Protein AF-A0A1I8CSJ5-F1 (afdb_monomer)

Mean predicted aligned error: 14.28 Å

Foldseek 3Di:
DDDDPPPPPPDPDDPDPDPDDDPDPVVVVVVVVVVVVVVVVVVVVVVVVVVVVLVVLVVPFLDDPPDDDDDSVRSVLRSVLVVVLVVVQVVDPDDSVVVVVVVLVCVVVVNPVPPSPSNDPVNSVSVVPPPCVVVVNDPDD

Sequence (141 aa):
MARNTYSDLSNTFIIKKNEHSSDDPESAIFFDSEDREAANVRERKRMCSINVAFLELKSYIPTFPFEKRLSKIDTLNLAIAYINMLEDVLERDIDPFVYLKSTVNLARQGQFNNGVMWSTSDLVARFKWIDWKRLGIEPIE

Solvent-accessible surface area (backbone atoms only — not comparable to full-atom values): 8988 Å² total; per-residue (Å²): 134,88,77,82,84,82,77,83,81,83,80,85,76,80,81,76,87,71,96,66,81,93,81,52,75,67,58,56,54,52,50,54,49,52,54,52,49,54,50,52,52,52,50,51,52,54,50,48,55,52,53,51,53,52,52,55,55,52,71,76,43,91,72,60,100,83,53,77,84,73,50,76,66,56,47,51,55,48,46,53,25,49,50,53,45,52,52,56,42,72,76,41,100,52,61,54,67,62,51,51,53,53,51,55,53,41,49,73,72,69,52,64,84,79,73,60,81,40,72,39,74,67,59,52,52,47,62,72,66,57,58,47,74,82,70,75,51,75,80,85,130

Structure (mmCIF, N/CA/C/O backbone):
data_AF-A0A1I8CSJ5-F1
#
_entry.id   AF-A0A1I8CSJ5-F1
#
loop_
_atom_site.group_PDB
_atom_site.id
_atom_site.type_symbol
_atom_site.label_atom_id
_atom_site.label_alt_id
_atom_site.label_comp_id
_atom_site.label_asym_id
_atom_site.label_entity_id
_atom_site.label_seq_id
_atom_site.pdbx_PDB_ins_code
_atom_site.Cartn_x
_atom_site.Cartn_y
_atom_site.Cartn_z
_atom_site.occupancy
_atom_site.B_iso_or_equiv
_atom_site.auth_seq_id
_atom_site.auth_comp_id
_atom_site.auth_asym_id
_atom_site.auth_atom_id
_atom_site.pdbx_PDB_model_num
ATOM 1 N N . MET A 1 1 ? -7.108 15.168 -24.194 1.00 33.47 1 MET A N 1
ATOM 2 C CA . MET A 1 1 ? -6.962 13.765 -24.644 1.00 33.47 1 MET A CA 1
ATOM 3 C C . MET A 1 1 ? -5.482 13.478 -24.835 1.00 33.47 1 MET A C 1
ATOM 5 O O . MET A 1 1 ? -4.897 13.946 -25.804 1.00 33.47 1 MET A O 1
ATOM 9 N N . ALA A 1 2 ? -4.863 12.823 -23.851 1.00 34.47 2 ALA A N 1
ATOM 10 C CA . ALA A 1 2 ? -3.447 12.471 -23.878 1.00 34.47 2 ALA A CA 1
ATOM 11 C C . ALA A 1 2 ? -3.227 11.355 -24.909 1.00 34.47 2 ALA A C 1
ATOM 13 O O . ALA A 1 2 ? -3.840 10.293 -24.808 1.00 34.47 2 ALA A O 1
ATOM 14 N N . ARG A 1 3 ? -2.412 11.620 -25.934 1.00 39.66 3 ARG A N 1
ATOM 15 C CA . ARG A 1 3 ? -2.055 10.618 -26.942 1.00 39.66 3 ARG A CA 1
ATOM 16 C C . ARG A 1 3 ? -1.028 9.660 -26.349 1.00 39.66 3 ARG A C 1
ATOM 18 O O . ARG A 1 3 ? -0.035 10.079 -25.767 1.00 39.66 3 ARG A O 1
ATOM 25 N N . ASN A 1 4 ? -1.333 8.382 -26.500 1.00 35.06 4 ASN A N 1
ATOM 26 C CA . ASN A 1 4 ? -0.570 7.228 -26.059 1.00 35.06 4 ASN A CA 1
ATOM 27 C C . ASN A 1 4 ? 0.784 7.195 -26.798 1.00 35.06 4 ASN A C 1
ATOM 29 O O . ASN A 1 4 ? 0.804 7.040 -28.015 1.00 35.06 4 ASN A O 1
ATOM 33 N N . THR A 1 5 ? 1.906 7.376 -26.097 1.00 43.72 5 THR A N 1
ATOM 34 C CA . THR A 1 5 ? 3.261 7.458 -26.690 1.00 43.72 5 THR A CA 1
ATOM 35 C C . THR A 1 5 ? 4.006 6.117 -26.727 1.00 43.72 5 THR A C 1
ATOM 37 O O . THR A 1 5 ? 5.225 6.090 -26.861 1.00 43.72 5 THR A O 1
ATOM 40 N N . TYR A 1 6 ? 3.305 4.985 -26.623 1.00 36.72 6 TYR A N 1
ATOM 41 C CA . TYR A 1 6 ? 3.948 3.670 -26.474 1.00 36.72 6 TYR A CA 1
ATOM 42 C C . TYR A 1 6 ? 4.122 2.854 -27.763 1.00 36.72 6 TYR A C 1
ATOM 44 O O . TYR A 1 6 ? 4.717 1.781 -27.707 1.00 36.72 6 TYR A O 1
ATOM 52 N N . SER A 1 7 ? 3.661 3.324 -28.925 1.00 43.69 7 SER A N 1
ATOM 53 C CA . SER A 1 7 ? 3.669 2.503 -30.147 1.00 43.69 7 SER A CA 1
ATOM 54 C C . SER A 1 7 ? 4.834 2.742 -31.115 1.00 43.69 7 SER A C 1
ATOM 56 O O . SER A 1 7 ? 5.010 1.927 -32.013 1.00 43.69 7 SER A O 1
ATOM 58 N N . ASP A 1 8 ? 5.646 3.794 -30.956 1.00 41.94 8 ASP A N 1
ATOM 59 C CA . ASP A 1 8 ? 6.457 4.306 -32.082 1.00 41.94 8 ASP A CA 1
ATOM 60 C C . ASP A 1 8 ? 7.977 4.072 -32.005 1.00 41.94 8 ASP A C 1
ATOM 62 O O . ASP A 1 8 ? 8.742 4.652 -32.765 1.00 41.94 8 ASP A O 1
ATOM 66 N N . LEU A 1 9 ? 8.453 3.203 -31.108 1.00 47.41 9 LEU A N 1
ATOM 67 C CA . LEU A 1 9 ? 9.891 2.880 -31.009 1.00 47.41 9 LEU A CA 1
ATOM 68 C C . LEU A 1 9 ? 10.237 1.440 -31.403 1.00 47.41 9 LEU A C 1
ATOM 70 O O . LEU A 1 9 ? 11.348 0.980 -31.153 1.00 47.41 9 LEU A O 1
ATOM 74 N N . SER A 1 10 ? 9.305 0.716 -32.023 1.00 43.34 10 SER A N 1
ATOM 75 C CA . SER A 1 10 ? 9.510 -0.704 -32.337 1.00 43.34 10 SER A CA 1
ATOM 76 C C . SER A 1 10 ? 10.065 -0.982 -33.740 1.00 43.34 10 SER A C 1
ATOM 78 O O . SER A 1 10 ? 10.314 -2.144 -34.028 1.00 43.34 10 SER A O 1
ATOM 80 N N . ASN A 1 11 ? 10.297 0.022 -34.603 1.00 40.75 11 ASN A N 1
ATOM 81 C CA . ASN A 1 11 ? 10.511 -0.239 -36.040 1.00 40.75 11 ASN A CA 1
ATOM 82 C C . ASN A 1 11 ? 11.728 0.402 -36.733 1.00 40.75 11 ASN A C 1
ATOM 84 O O . ASN A 1 11 ? 11.821 0.325 -37.955 1.00 40.75 11 ASN A O 1
ATOM 88 N N . THR A 1 12 ? 12.711 0.963 -36.029 1.00 42.59 12 THR A N 1
ATOM 89 C CA . THR A 1 12 ? 13.902 1.524 -36.700 1.00 42.59 12 THR A CA 1
ATOM 90 C C . THR A 1 12 ? 15.196 0.967 -36.130 1.00 42.59 12 THR A C 1
ATOM 92 O O . THR A 1 12 ? 15.878 1.651 -35.382 1.00 42.59 12 THR A O 1
ATOM 95 N N . PHE A 1 13 ? 15.521 -0.279 -36.464 1.00 42.12 13 PHE A N 1
ATOM 96 C CA . PHE A 1 13 ? 16.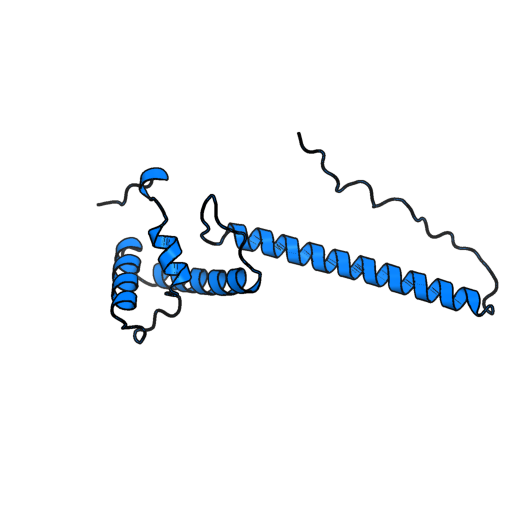866 -0.667 -36.906 1.00 42.12 13 PHE A CA 1
ATOM 97 C C . PHE A 1 13 ? 16.795 -2.128 -37.350 1.00 42.12 13 PHE A C 1
ATOM 99 O O . PHE A 1 13 ? 17.024 -3.072 -36.598 1.00 42.12 13 PHE A O 1
ATOM 106 N N . ILE A 1 14 ? 16.374 -2.306 -38.600 1.00 42.12 14 ILE A N 1
ATOM 107 C CA . ILE A 1 14 ? 16.606 -3.546 -39.326 1.00 42.12 14 ILE A CA 1
ATOM 108 C C . ILE A 1 14 ? 18.119 -3.746 -39.345 1.00 42.12 14 ILE A C 1
ATOM 110 O O . ILE A 1 14 ? 18.843 -2.934 -39.919 1.00 42.12 14 ILE A O 1
ATOM 114 N N . ILE A 1 15 ? 18.569 -4.812 -38.689 1.00 48.06 15 ILE A N 1
ATOM 115 C CA . ILE A 1 15 ? 19.932 -5.328 -38.757 1.00 48.06 15 ILE A CA 1
ATOM 116 C C . ILE A 1 15 ? 20.271 -5.511 -40.241 1.00 48.06 15 ILE A C 1
ATOM 118 O O . ILE A 1 15 ? 19.843 -6.477 -40.876 1.00 48.06 15 ILE A O 1
ATOM 122 N N . LYS A 1 16 ? 21.012 -4.563 -40.823 1.00 42.78 16 LYS A N 1
ATOM 123 C CA . LYS A 1 16 ? 21.699 -4.793 -42.092 1.00 42.78 16 LYS A CA 1
ATOM 124 C C . LYS A 1 16 ? 22.827 -5.769 -41.785 1.00 42.78 16 LYS A C 1
ATOM 126 O O . LYS A 1 16 ? 23.847 -5.374 -41.235 1.00 42.78 16 LYS A O 1
ATOM 131 N N . LYS A 1 17 ? 22.648 -7.042 -42.148 1.00 45.09 17 LYS A N 1
ATOM 132 C CA . LYS A 1 17 ? 23.779 -7.959 -42.310 1.00 45.09 17 LYS A CA 1
ATOM 133 C C . LYS A 1 17 ? 24.671 -7.388 -43.412 1.00 45.09 17 LYS A C 1
ATOM 135 O O . LYS A 1 17 ? 24.319 -7.479 -44.584 1.00 45.09 17 LYS A O 1
ATOM 140 N N . ASN A 1 18 ? 25.766 -6.743 -43.025 1.00 41.75 18 ASN A N 1
ATOM 141 C CA . ASN A 1 18 ? 26.821 -6.342 -43.941 1.00 41.75 18 ASN A CA 1
ATOM 142 C C . ASN A 1 18 ? 27.924 -7.399 -43.844 1.00 41.75 18 ASN A C 1
ATOM 144 O O . ASN A 1 18 ? 28.561 -7.540 -42.804 1.00 41.75 18 ASN A O 1
ATOM 148 N N . GLU A 1 19 ? 28.093 -8.180 -44.906 1.00 50.12 19 GLU A N 1
ATOM 149 C CA . GLU A 1 19 ? 29.224 -9.089 -45.077 1.00 50.12 19 GLU A CA 1
ATOM 150 C C . GLU A 1 19 ? 30.475 -8.235 -45.324 1.00 50.12 19 GLU A C 1
ATOM 152 O O . GLU A 1 19 ? 30.775 -7.864 -46.458 1.00 50.12 19 GLU A O 1
ATOM 157 N N . HIS A 1 20 ? 31.182 -7.857 -44.258 1.00 49.31 20 HIS A N 1
ATOM 158 C CA . HIS A 1 20 ? 32.511 -7.264 -44.365 1.00 49.31 20 HIS A CA 1
ATOM 159 C C . HIS A 1 20 ? 33.505 -8.062 -43.522 1.00 49.31 20 HIS A C 1
ATOM 161 O O . HIS A 1 20 ? 33.213 -8.458 -42.398 1.00 49.31 20 HIS A O 1
ATOM 167 N N . SER A 1 21 ? 34.642 -8.338 -44.151 1.00 52.75 21 SER A N 1
ATOM 168 C CA . SER A 1 21 ? 35.792 -9.133 -43.722 1.00 52.75 21 SER A CA 1
ATOM 169 C C . SER A 1 21 ? 36.180 -8.960 -42.248 1.00 52.75 21 SER A C 1
ATOM 171 O O . SER A 1 21 ? 36.318 -7.849 -41.751 1.00 52.75 21 SER A O 1
ATOM 173 N N . SER A 1 22 ? 36.388 -10.098 -41.587 1.00 55.19 22 SER A N 1
ATOM 174 C CA . SER A 1 22 ? 36.347 -10.311 -40.135 1.00 55.19 22 SER A CA 1
ATOM 175 C C . SER A 1 22 ? 37.550 -9.837 -39.301 1.00 55.19 22 SER A C 1
ATOM 177 O O . SER A 1 22 ? 37.577 -10.142 -38.112 1.00 55.19 22 SER A O 1
ATOM 179 N N . ASP A 1 23 ? 38.527 -9.119 -39.862 1.00 59.41 23 ASP A N 1
ATOM 180 C CA . ASP A 1 23 ? 39.826 -8.898 -39.191 1.00 59.41 23 ASP A CA 1
A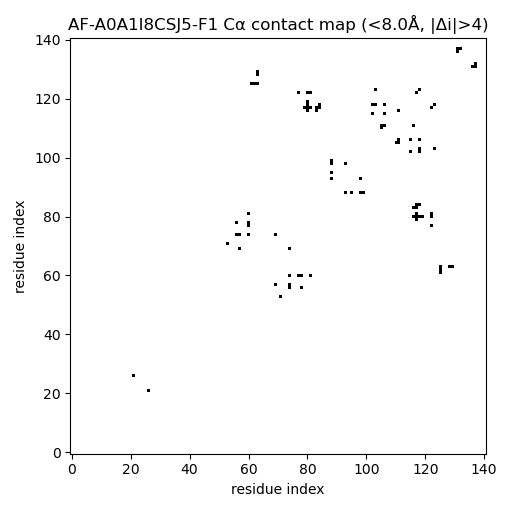TOM 181 C C . ASP A 1 23 ? 40.166 -7.422 -38.880 1.00 59.41 23 ASP A C 1
ATOM 183 O O . ASP A 1 23 ? 41.286 -7.131 -38.457 1.00 59.41 23 ASP A O 1
ATOM 187 N N . ASP A 1 24 ? 39.225 -6.478 -39.031 1.00 63.72 24 ASP A N 1
ATOM 188 C CA . ASP A 1 24 ? 39.468 -5.067 -38.687 1.00 63.72 24 ASP A CA 1
ATOM 189 C C . ASP A 1 24 ? 39.168 -4.770 -37.202 1.00 63.72 24 ASP A C 1
ATOM 191 O O . ASP A 1 24 ? 38.028 -4.953 -36.758 1.00 63.72 24 ASP A O 1
ATOM 195 N N . PRO A 1 25 ? 40.128 -4.231 -36.420 1.00 63.03 25 PRO A N 1
ATOM 196 C CA . PRO A 1 25 ? 39.947 -3.955 -34.989 1.00 63.03 25 PRO A CA 1
ATOM 197 C C . PRO A 1 25 ? 38.862 -2.905 -34.696 1.00 63.03 25 PRO A C 1
ATOM 199 O O . PRO A 1 25 ? 38.302 -2.883 -33.602 1.00 63.03 25 PRO A O 1
ATOM 202 N N . GLU A 1 26 ? 38.522 -2.059 -35.669 1.00 61.00 26 GLU A N 1
ATOM 203 C CA . GLU A 1 26 ? 37.459 -1.053 -35.561 1.00 61.00 26 GLU A CA 1
ATOM 204 C C . GLU A 1 26 ? 36.053 -1.685 -35.621 1.00 61.00 26 GLU A C 1
ATOM 206 O O . GLU A 1 26 ? 35.128 -1.221 -34.951 1.00 61.00 26 GLU A O 1
ATOM 211 N N . SER A 1 27 ? 35.905 -2.810 -36.333 1.00 60.81 27 SER A N 1
ATOM 212 C CA . SER A 1 27 ? 34.647 -3.568 -36.412 1.00 60.81 27 SER A CA 1
ATOM 213 C C . SER A 1 27 ? 34.295 -4.249 -35.084 1.00 60.81 27 SER A C 1
ATOM 215 O O . SER A 1 27 ? 33.136 -4.244 -34.671 1.00 60.81 27 SER A O 1
ATOM 217 N N . ALA A 1 28 ? 35.303 -4.746 -34.361 1.00 61.78 28 ALA A N 1
ATOM 218 C CA . ALA A 1 28 ? 35.140 -5.337 -33.035 1.00 61.78 28 ALA A CA 1
ATOM 219 C C . ALA A 1 28 ? 34.689 -4.302 -31.986 1.00 61.78 28 ALA A C 1
ATOM 221 O O . ALA A 1 28 ? 33.852 -4.608 -31.139 1.00 61.78 28 ALA A O 1
ATOM 222 N N . ILE A 1 29 ? 35.193 -3.063 -32.071 1.00 65.38 29 ILE A N 1
ATOM 223 C CA . ILE A 1 29 ? 34.775 -1.947 -31.202 1.00 65.38 29 ILE A CA 1
ATOM 224 C C . ILE A 1 29 ? 33.319 -1.551 -31.487 1.00 65.38 29 ILE A C 1
ATOM 226 O O . ILE A 1 29 ? 32.553 -1.275 -30.561 1.00 65.38 29 ILE A O 1
ATOM 230 N N . PHE A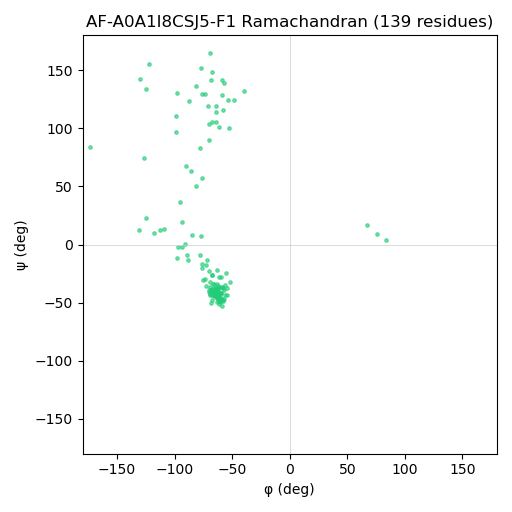 1 30 ? 32.924 -1.533 -32.762 1.00 64.88 30 PHE A N 1
ATOM 231 C CA . PHE A 1 30 ? 31.548 -1.236 -33.155 1.00 64.88 30 PHE A CA 1
ATOM 232 C C . PHE A 1 30 ? 30.571 -2.320 -32.672 1.00 64.88 30 PHE A C 1
ATOM 234 O O . PHE A 1 30 ? 29.538 -1.996 -32.089 1.00 64.88 30 PHE A O 1
ATOM 241 N N . PHE A 1 31 ? 30.937 -3.597 -32.817 1.00 61.75 31 PHE A N 1
ATOM 242 C CA . PHE A 1 31 ? 30.128 -4.728 -32.358 1.00 61.75 31 PHE A CA 1
ATOM 243 C C . PHE A 1 31 ? 29.957 -4.757 -30.826 1.00 61.75 31 PHE A C 1
ATOM 245 O O . PHE A 1 31 ? 28.841 -4.921 -30.335 1.00 61.75 31 PHE A O 1
ATOM 252 N N . ASP A 1 32 ? 31.021 -4.500 -30.054 1.00 70.19 32 ASP A N 1
ATOM 253 C CA . ASP A 1 32 ? 30.932 -4.380 -28.585 1.00 70.19 32 ASP A CA 1
ATOM 254 C C . ASP A 1 32 ? 30.034 -3.200 -28.160 1.00 70.19 32 ASP A C 1
ATOM 256 O O . ASP A 1 32 ? 29.262 -3.284 -27.198 1.00 70.19 32 ASP A O 1
ATOM 260 N N . SER A 1 33 ? 30.059 -2.100 -28.921 1.00 78.88 33 SER A N 1
ATOM 261 C CA . SER A 1 33 ? 29.154 -0.971 -28.698 1.00 78.88 33 SER A CA 1
ATOM 262 C C . SER A 1 33 ? 27.686 -1.352 -28.925 1.00 78.88 33 SER A C 1
ATOM 264 O O . SER A 1 33 ? 26.843 -0.975 -28.106 1.00 78.88 33 SER A O 1
ATOM 266 N N . GLU A 1 34 ? 27.375 -2.114 -29.978 1.00 78.69 34 GLU A N 1
ATOM 267 C CA . GLU A 1 34 ? 26.015 -2.597 -30.270 1.00 78.69 34 GLU A CA 1
ATOM 268 C C . GLU A 1 34 ? 25.508 -3.584 -29.207 1.00 78.69 34 GLU A C 1
ATOM 270 O O . GLU A 1 34 ? 24.377 -3.449 -28.726 1.00 78.69 34 GLU A O 1
ATOM 275 N N . ASP A 1 35 ? 26.345 -4.524 -28.762 1.00 83.69 35 ASP A N 1
ATOM 276 C CA . ASP A 1 35 ? 25.997 -5.478 -27.701 1.00 83.69 35 ASP A CA 1
ATOM 277 C C . ASP A 1 35 ? 25.734 -4.776 -26.364 1.00 83.69 35 ASP A C 1
ATOM 279 O O . ASP A 1 35 ? 24.766 -5.090 -25.649 1.00 83.69 35 ASP A O 1
ATOM 283 N N . ARG A 1 36 ? 26.551 -3.767 -26.043 1.00 89.00 36 ARG A N 1
ATOM 284 C CA . ARG A 1 36 ? 26.369 -2.926 -24.858 1.00 89.00 36 ARG A CA 1
ATOM 285 C C . ARG A 1 36 ? 25.094 -2.093 -24.952 1.00 89.00 36 ARG A C 1
ATOM 287 O O . ARG A 1 36 ? 24.373 -1.944 -23.961 1.00 89.00 36 ARG A O 1
ATOM 294 N N . GLU A 1 37 ? 24.775 -1.567 -26.129 1.00 90.81 37 GLU A N 1
ATOM 295 C CA . GLU A 1 37 ? 23.548 -0.803 -26.346 1.00 90.81 37 GLU A CA 1
ATOM 296 C C . GLU A 1 37 ? 22.305 -1.697 -26.236 1.00 90.81 37 GLU A C 1
ATOM 298 O O . GLU A 1 37 ? 21.351 -1.359 -25.522 1.00 90.81 37 GLU A O 1
ATOM 303 N N . ALA A 1 38 ? 22.357 -2.893 -26.825 1.00 90.62 38 ALA A N 1
ATOM 304 C CA . ALA A 1 38 ? 21.326 -3.912 -26.693 1.00 90.62 38 ALA A CA 1
ATOM 305 C C . ALA A 1 38 ? 21.135 -4.336 -25.224 1.00 90.62 38 ALA A C 1
ATOM 307 O O . ALA A 1 38 ? 19.995 -4.460 -24.759 1.00 90.62 38 ALA A O 1
ATOM 308 N N . ALA A 1 39 ? 22.219 -4.500 -24.458 1.00 91.75 39 ALA A N 1
ATOM 309 C CA . ALA A 1 39 ? 22.160 -4.770 -23.020 1.00 91.75 39 ALA A CA 1
ATOM 310 C C . ALA A 1 39 ? 21.492 -3.627 -22.237 1.00 91.75 39 ALA A C 1
ATOM 312 O O . ALA A 1 39 ? 20.587 -3.876 -21.435 1.00 91.75 39 ALA A O 1
ATOM 313 N N . ASN A 1 40 ? 21.851 -2.375 -22.528 1.00 95.44 40 ASN A N 1
ATOM 314 C CA . ASN A 1 40 ? 21.249 -1.197 -21.898 1.00 95.44 40 ASN A CA 1
ATOM 315 C C . ASN A 1 40 ? 19.747 -1.076 -22.198 1.00 95.44 40 ASN A C 1
ATOM 317 O O . ASN A 1 40 ? 18.965 -0.656 -21.339 1.00 95.44 40 ASN A O 1
ATOM 321 N N . VAL A 1 41 ? 19.316 -1.426 -23.413 1.00 94.38 41 VAL A N 1
ATOM 322 C CA . VAL A 1 41 ? 17.890 -1.460 -23.776 1.00 94.38 41 VAL A CA 1
ATOM 323 C C . VAL A 1 41 ? 17.153 -2.539 -22.983 1.00 94.38 41 VAL A C 1
ATOM 325 O O . VAL A 1 41 ? 16.073 -2.269 -22.449 1.00 94.38 41 VAL A O 1
ATOM 328 N N . ARG A 1 42 ? 17.729 -3.741 -22.860 1.00 96.12 42 ARG A N 1
ATOM 329 C CA . ARG A 1 42 ? 17.138 -4.825 -22.059 1.00 96.12 42 ARG A CA 1
ATOM 330 C C . ARG A 1 42 ? 16.979 -4.420 -20.596 1.00 96.12 42 ARG A C 1
ATOM 332 O O . ARG A 1 42 ? 15.890 -4.587 -20.045 1.00 96.12 42 ARG A O 1
ATOM 339 N N . GLU A 1 43 ? 18.004 -3.821 -19.992 1.00 96.31 43 GLU A N 1
ATOM 340 C CA . GLU A 1 43 ? 17.924 -3.411 -18.586 1.00 96.31 43 GLU A CA 1
ATOM 341 C C . GLU A 1 43 ? 16.923 -2.272 -18.371 1.00 96.31 43 GLU A C 1
ATOM 343 O O . GLU A 1 43 ?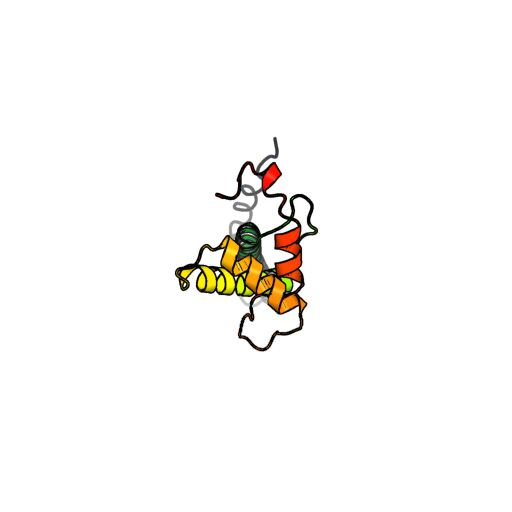 16.145 -2.304 -17.416 1.00 96.31 43 GLU A O 1
ATOM 348 N N . ARG A 1 44 ? 16.839 -1.309 -19.300 1.00 97.31 44 ARG A N 1
ATOM 349 C CA . ARG A 1 44 ? 15.792 -0.273 -19.259 1.0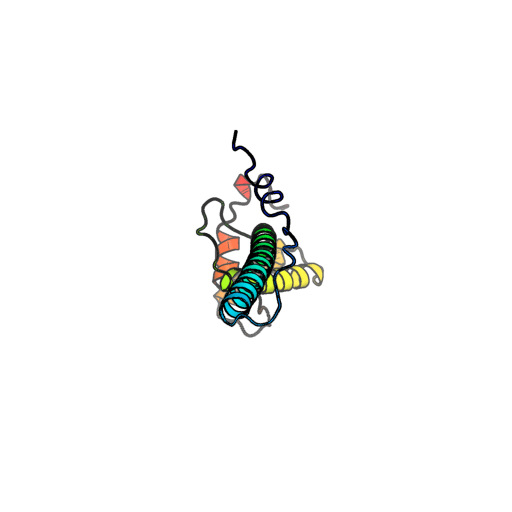0 97.31 44 ARG A CA 1
ATOM 350 C C . ARG A 1 44 ? 14.388 -0.874 -19.314 1.00 97.31 44 ARG A C 1
ATOM 352 O O . ARG A 1 44 ? 13.524 -0.445 -18.549 1.00 97.31 44 ARG A O 1
ATOM 359 N N . LYS A 1 45 ? 14.155 -1.884 -20.160 1.00 96.31 45 LYS A N 1
ATOM 360 C CA . LYS A 1 45 ? 12.871 -2.608 -20.209 1.00 96.31 45 LYS A CA 1
ATOM 361 C C . LYS A 1 45 ? 12.584 -3.342 -18.896 1.00 96.31 45 LYS A C 1
ATOM 363 O O . LYS A 1 45 ? 11.478 -3.213 -18.372 1.00 96.31 45 LYS A O 1
ATOM 368 N N . ARG A 1 46 ? 13.577 -4.033 -18.323 1.00 97.44 46 ARG A N 1
ATOM 369 C CA . ARG A 1 46 ? 13.452 -4.708 -17.019 1.00 97.44 46 ARG A CA 1
ATOM 370 C C . ARG A 1 46 ? 13.078 -3.721 -15.910 1.00 97.44 46 ARG A C 1
ATOM 372 O O . ARG A 1 46 ? 12.122 -3.949 -15.172 1.00 97.44 46 ARG A O 1
ATOM 379 N N . MET A 1 47 ? 13.780 -2.590 -15.840 1.00 97.62 47 MET A N 1
ATOM 380 C CA . MET A 1 47 ? 13.502 -1.529 -14.869 1.00 97.62 47 MET A CA 1
ATOM 381 C C . MET A 1 47 ? 12.134 -0.875 -15.076 1.00 97.62 47 MET A C 1
ATOM 383 O O . MET A 1 47 ? 11.449 -0.582 -14.097 1.00 97.62 47 MET A O 1
ATOM 387 N N . CYS A 1 48 ? 11.707 -0.674 -16.326 1.00 96.06 48 CYS A N 1
ATOM 388 C CA . CYS A 1 48 ? 10.366 -0.178 -16.637 1.00 96.06 48 CYS A CA 1
ATOM 389 C C . CYS A 1 48 ? 9.290 -1.127 -16.090 1.00 96.06 48 CYS A C 1
ATOM 391 O O . CYS A 1 48 ? 8.413 -0.682 -15.353 1.00 96.06 48 CYS A O 1
ATOM 393 N N . SER A 1 49 ? 9.419 -2.433 -16.352 1.00 97.50 49 SER A N 1
ATOM 394 C CA . SER A 1 49 ? 8.499 -3.457 -15.836 1.00 97.50 49 SER A CA 1
ATOM 395 C C . SER A 1 49 ? 8.402 -3.435 -14.307 1.00 97.50 49 SER A C 1
ATOM 397 O O . SER A 1 49 ? 7.304 -3.479 -13.759 1.00 97.50 49 SER A O 1
ATOM 399 N N . ILE A 1 50 ? 9.536 -3.307 -13.610 1.00 96.56 50 ILE A N 1
ATOM 400 C CA . ILE A 1 50 ? 9.564 -3.209 -12.141 1.00 96.56 50 ILE A CA 1
ATOM 401 C C . ILE A 1 50 ? 8.864 -1.934 -11.662 1.00 96.56 50 ILE A C 1
ATOM 403 O O . ILE A 1 50 ? 8.106 -1.966 -10.696 1.00 96.56 50 ILE A O 1
ATOM 407 N N . ASN A 1 51 ? 9.099 -0.799 -12.321 1.00 95.56 51 ASN A N 1
ATOM 408 C CA . ASN A 1 51 ? 8.466 0.459 -11.934 1.00 95.56 51 ASN A CA 1
ATOM 409 C C . ASN A 1 51 ? 6.945 0.433 -12.159 1.00 95.56 51 ASN A C 1
ATOM 411 O O . ASN A 1 51 ? 6.224 1.012 -11.350 1.00 95.56 51 ASN A O 1
ATOM 415 N N . VAL A 1 52 ? 6.458 -0.252 -13.201 1.00 95.38 52 VAL A N 1
ATOM 416 C CA . VAL A 1 52 ? 5.019 -0.478 -13.419 1.00 95.38 52 VAL A CA 1
ATOM 417 C C . VAL A 1 52 ? 4.426 -1.305 -12.278 1.00 95.38 52 VAL A C 1
ATOM 419 O O . VAL A 1 52 ? 3.467 -0.854 -11.658 1.00 95.38 52 VAL A O 1
ATOM 422 N N . ALA A 1 53 ? 5.049 -2.429 -11.911 1.00 96.25 53 ALA A N 1
ATOM 423 C CA . ALA A 1 53 ? 4.605 -3.239 -10.772 1.00 96.25 53 ALA A CA 1
ATOM 424 C C . ALA A 1 53 ? 4.618 -2.452 -9.444 1.00 96.25 53 ALA A C 1
ATOM 426 O O . ALA A 1 53 ? 3.716 -2.581 -8.624 1.00 96.25 53 ALA A O 1
ATOM 427 N N . PHE A 1 54 ? 5.600 -1.566 -9.236 1.00 94.62 54 PHE A N 1
ATOM 428 C CA . PHE A 1 54 ? 5.623 -0.674 -8.069 1.00 94.62 54 PHE A CA 1
ATOM 429 C C . PHE A 1 54 ? 4.477 0.346 -8.065 1.00 94.62 54 PHE A C 1
ATOM 431 O O . PHE A 1 54 ? 4.024 0.743 -6.993 1.00 94.62 54 PHE A O 1
ATOM 438 N N . LEU A 1 55 ? 4.041 0.829 -9.232 1.00 90.94 55 LEU A N 1
ATOM 439 C CA . LEU A 1 55 ? 2.885 1.726 -9.329 1.00 90.94 55 LEU A CA 1
ATOM 440 C C . LEU A 1 55 ? 1.586 0.980 -9.030 1.00 90.94 55 LEU A C 1
ATOM 442 O O . LEU A 1 55 ? 0.740 1.516 -8.320 1.00 90.94 55 LEU A O 1
ATOM 446 N N . GLU A 1 56 ? 1.465 -0.249 -9.524 1.00 92.50 56 GLU A N 1
ATOM 447 C CA . GLU A 1 56 ? 0.344 -1.134 -9.221 1.00 92.50 56 GLU A CA 1
ATOM 448 C C . GLU A 1 56 ? 0.277 -1.438 -7.720 1.00 92.50 56 GLU A C 1
ATOM 450 O O . GLU A 1 56 ? -0.751 -1.183 -7.097 1.00 92.50 56 GLU A O 1
ATOM 455 N N . LEU A 1 57 ? 1.397 -1.821 -7.096 1.00 94.06 57 LEU A N 1
ATOM 456 C CA . LEU A 1 57 ? 1.473 -2.025 -5.646 1.00 94.06 57 LEU A CA 1
ATOM 457 C C . LEU A 1 57 ? 1.015 -0.786 -4.863 1.00 94.06 57 LEU A C 1
ATOM 459 O O . LEU A 1 57 ? 0.249 -0.902 -3.912 1.00 94.06 57 LEU A O 1
ATOM 463 N N . LYS A 1 58 ? 1.430 0.416 -5.283 1.00 90.94 58 LYS A N 1
ATOM 464 C CA . LYS A 1 58 ? 1.008 1.671 -4.639 1.00 90.94 58 LYS A CA 1
ATOM 465 C C . LYS A 1 58 ? -0.496 1.910 -4.699 1.00 90.94 58 LYS A C 1
ATOM 467 O O . LYS A 1 58 ? -1.005 2.580 -3.810 1.00 90.94 58 LYS A O 1
ATOM 472 N N . SER A 1 59 ? -1.191 1.395 -5.712 1.00 87.62 59 SER A N 1
ATOM 473 C CA . SER A 1 59 ? -2.645 1.556 -5.824 1.00 87.62 59 SER A CA 1
ATOM 474 C C . SER A 1 59 ? -3.423 0.748 -4.780 1.00 87.62 59 SER A C 1
ATOM 476 O O . SER A 1 59 ? -4.537 1.128 -4.435 1.00 87.62 59 SER A O 1
ATOM 478 N N . TYR A 1 60 ? -2.820 -0.316 -4.239 1.00 90.06 60 TYR A N 1
ATOM 479 C CA . TYR A 1 60 ? -3.400 -1.137 -3.171 1.00 90.06 60 TYR A CA 1
ATOM 480 C C . TYR A 1 60 ? -3.074 -0.632 -1.766 1.00 90.06 60 TYR A C 1
ATOM 482 O O . TYR A 1 60 ? -3.668 -1.076 -0.787 1.00 90.06 60 TYR A O 1
ATOM 490 N N . ILE A 1 61 ? -2.113 0.280 -1.650 1.00 88.56 61 ILE A N 1
ATOM 491 C CA . ILE A 1 61 ? -1.714 0.840 -0.367 1.00 88.56 61 ILE A CA 1
ATOM 492 C C . ILE A 1 61 ? -2.694 1.953 0.024 1.00 88.56 61 ILE A C 1
ATOM 494 O O . ILE A 1 61 ? -3.008 2.805 -0.809 1.00 88.56 61 ILE A O 1
ATOM 498 N N . PRO A 1 62 ? -3.137 2.022 1.292 1.00 82.25 62 PRO A N 1
ATOM 499 C CA . PRO A 1 62 ? -3.958 3.132 1.762 1.00 82.25 62 PRO A CA 1
ATOM 500 C C . PRO A 1 62 ? -3.172 4.458 1.706 1.00 82.25 62 PRO A C 1
ATOM 502 O O . PRO A 1 62 ? -2.292 4.725 2.532 1.00 82.25 62 PRO A O 1
ATOM 505 N N . THR A 1 63 ? -3.491 5.301 0.719 1.00 75.75 63 THR A N 1
ATOM 506 C CA . THR A 1 63 ? -2.866 6.622 0.494 1.00 75.75 63 THR A CA 1
ATOM 507 C C . THR A 1 63 ? -3.881 7.763 0.501 1.00 75.75 63 THR A C 1
ATOM 509 O O . THR A 1 63 ? -5.054 7.552 0.187 1.00 75.75 63 THR A O 1
ATOM 512 N N . PHE A 1 64 ? -3.444 8.987 0.813 1.00 72.44 64 PHE A N 1
ATOM 513 C CA . PHE A 1 64 ? -4.329 10.161 0.775 1.00 72.44 64 PHE A CA 1
ATOM 514 C C . PHE A 1 64 ? -4.588 10.664 -0.654 1.00 72.44 64 PHE A C 1
ATOM 516 O O . PHE A 1 64 ? -3.691 10.600 -1.496 1.00 72.44 64 PHE A O 1
ATOM 523 N N . PRO A 1 65 ? -5.749 11.303 -0.911 1.00 62.00 65 PRO A N 1
ATOM 524 C CA . PRO A 1 65 ? -6.064 11.912 -2.209 1.00 62.00 65 PRO A CA 1
ATOM 525 C C . PRO A 1 65 ? -5.027 12.932 -2.714 1.00 62.00 65 PRO A C 1
ATOM 527 O O . PRO A 1 65 ? -4.912 13.149 -3.916 1.00 62.00 65 PRO A O 1
ATOM 530 N N . PHE A 1 66 ? -4.262 13.550 -1.806 1.00 68.56 66 PHE A N 1
ATOM 531 C CA . PHE A 1 66 ? -3.221 14.544 -2.113 1.00 68.56 66 PHE A CA 1
ATOM 532 C C . PHE A 1 66 ? -1.859 14.170 -1.523 1.00 68.56 66 PHE A C 1
ATOM 534 O O . PHE A 1 66 ? -1.022 15.038 -1.264 1.00 68.56 66 PHE A O 1
ATOM 541 N N . GLU A 1 67 ? -1.637 12.886 -1.247 1.00 72.62 67 GLU A N 1
ATOM 542 C CA . GLU A 1 67 ? -0.395 12.462 -0.626 1.00 72.62 67 GLU A CA 1
ATOM 543 C C . GLU A 1 67 ? 0.807 12.631 -1.556 1.00 72.62 67 GLU A C 1
ATOM 545 O O . GLU A 1 67 ? 0.757 12.346 -2.757 1.00 72.62 67 GLU A O 1
ATOM 550 N N . LYS A 1 68 ? 1.941 13.040 -0.980 1.00 75.25 68 LYS A N 1
ATOM 551 C CA . LYS A 1 68 ? 3.228 12.955 -1.667 1.00 75.25 68 LYS A CA 1
ATOM 552 C C . LYS A 1 68 ? 3.482 11.498 -2.074 1.00 75.25 68 LYS A C 1
ATOM 554 O O . LYS A 1 68 ? 3.256 10.577 -1.300 1.00 75.25 68 LYS A O 1
ATOM 559 N N . ARG A 1 69 ? 4.010 11.280 -3.284 1.00 80.50 69 ARG A N 1
ATOM 560 C CA . ARG A 1 69 ? 4.331 9.927 -3.770 1.00 80.50 69 ARG A CA 1
ATOM 561 C C . ARG A 1 69 ? 5.240 9.200 -2.770 1.00 80.50 69 ARG A C 1
ATOM 563 O O . ARG A 1 69 ? 6.334 9.687 -2.484 1.00 80.50 69 ARG A O 1
ATOM 570 N N . LEU A 1 70 ? 4.812 8.018 -2.324 1.00 85.88 70 LEU A N 1
ATOM 571 C CA . LEU A 1 70 ? 5.591 7.144 -1.443 1.00 85.88 70 LEU A CA 1
ATOM 572 C C . LEU A 1 70 ? 6.932 6.758 -2.077 1.00 85.88 70 LEU A C 1
ATOM 574 O O . LEU A 1 70 ? 7.011 6.495 -3.289 1.00 85.88 70 LEU A O 1
ATOM 578 N N . SER A 1 71 ? 7.987 6.691 -1.262 1.00 92.38 71 SER A N 1
ATOM 579 C CA . SER A 1 71 ? 9.276 6.147 -1.698 1.00 92.38 71 SER A CA 1
ATOM 580 C C . SER A 1 71 ? 9.175 4.629 -1.920 1.00 92.38 71 SER A C 1
ATOM 582 O O . SER A 1 71 ? 8.202 3.995 -1.507 1.00 92.38 71 SER A O 1
ATOM 584 N N . LYS A 1 72 ? 10.158 4.018 -2.601 1.00 93.38 72 LYS A N 1
ATOM 585 C CA . LYS A 1 72 ? 10.161 2.558 -2.824 1.00 93.38 72 LYS A CA 1
ATOM 586 C C . LYS A 1 72 ? 10.193 1.788 -1.500 1.00 93.38 72 LYS A C 1
ATOM 588 O O . LYS A 1 72 ? 9.462 0.818 -1.367 1.00 93.38 72 LYS A O 1
ATOM 593 N N . ILE A 1 73 ? 10.992 2.246 -0.535 1.00 93.81 73 ILE A N 1
ATOM 594 C CA . ILE A 1 73 ? 11.101 1.596 0.775 1.00 93.81 73 ILE A CA 1
ATOM 595 C C . ILE A 1 73 ? 9.815 1.758 1.591 1.00 93.81 73 ILE A C 1
ATOM 597 O O . ILE A 1 73 ? 9.316 0.770 2.119 1.00 93.81 73 ILE A O 1
ATOM 601 N N . ASP A 1 74 ? 9.211 2.951 1.596 1.00 90.19 74 ASP A N 1
ATOM 602 C CA . ASP A 1 74 ? 7.949 3.180 2.314 1.00 90.19 74 ASP A CA 1
ATOM 603 C C . ASP A 1 74 ? 6.819 2.343 1.715 1.00 90.19 74 ASP A C 1
ATOM 605 O O . ASP A 1 74 ? 6.035 1.755 2.446 1.00 90.19 74 ASP A O 1
ATOM 609 N N . THR A 1 75 ? 6.780 2.221 0.383 1.00 91.94 75 THR A N 1
ATOM 610 C CA . THR A 1 75 ? 5.810 1.365 -0.321 1.00 91.94 75 THR A CA 1
ATOM 611 C C . THR A 1 75 ? 5.907 -0.083 0.164 1.00 91.94 75 THR A C 1
ATOM 613 O O . THR A 1 75 ? 4.889 -0.695 0.465 1.00 91.94 75 THR A O 1
ATOM 616 N N . LEU A 1 76 ? 7.122 -0.634 0.264 1.00 94.94 76 LEU A N 1
ATOM 617 C CA . LEU A 1 76 ? 7.324 -2.016 0.708 1.00 94.94 76 LEU A CA 1
ATOM 618 C C . LEU A 1 76 ? 6.954 -2.198 2.183 1.00 94.94 76 LEU A C 1
ATOM 620 O O . LEU A 1 76 ? 6.205 -3.113 2.513 1.00 94.94 76 LEU A O 1
ATOM 624 N N . ASN A 1 77 ? 7.432 -1.310 3.058 1.00 91.81 77 ASN A N 1
ATOM 625 C CA . ASN A 1 77 ? 7.141 -1.38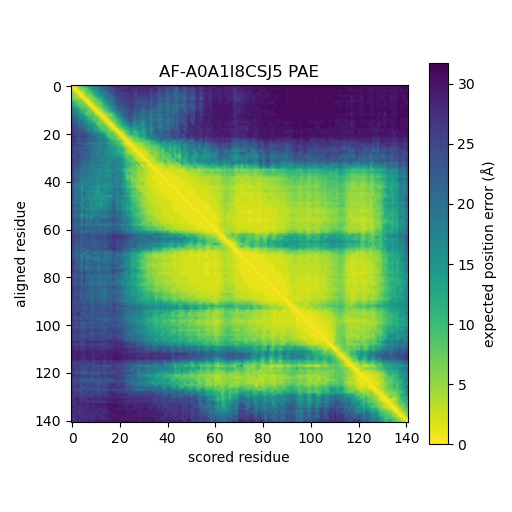2 4.491 1.00 91.81 77 ASN A CA 1
ATOM 626 C C . ASN A 1 77 ? 5.639 -1.281 4.768 1.00 91.81 77 ASN A C 1
ATOM 628 O O . ASN A 1 77 ? 5.101 -2.026 5.586 1.00 91.81 77 ASN A O 1
ATOM 632 N N . LEU A 1 78 ? 4.959 -0.378 4.064 1.00 90.38 78 LEU A N 1
ATOM 633 C CA . LEU A 1 78 ? 3.536 -0.151 4.243 1.00 90.38 78 LEU A CA 1
ATOM 634 C C . LEU A 1 78 ? 2.699 -1.295 3.667 1.00 90.38 78 LEU A C 1
ATOM 636 O O . LEU A 1 78 ? 1.707 -1.668 4.281 1.00 90.38 78 LEU A O 1
ATOM 640 N N . ALA A 1 79 ? 3.123 -1.899 2.552 1.00 93.06 79 ALA A N 1
ATOM 641 C CA . ALA A 1 79 ? 2.495 -3.107 2.024 1.00 93.06 79 ALA A CA 1
ATOM 642 C C . ALA A 1 79 ? 2.592 -4.278 3.017 1.00 93.06 79 ALA A C 1
ATOM 644 O O . ALA A 1 79 ? 1.581 -4.913 3.295 1.00 93.06 79 ALA A O 1
ATOM 645 N N . ILE A 1 80 ? 3.772 -4.520 3.602 1.00 92.69 80 ILE A N 1
ATOM 646 C CA . ILE A 1 80 ? 3.969 -5.572 4.616 1.00 92.69 80 ILE A CA 1
ATOM 647 C C . ILE A 1 80 ? 3.075 -5.320 5.833 1.00 92.69 80 ILE A C 1
ATOM 649 O O . ILE A 1 80 ? 2.355 -6.212 6.272 1.00 92.69 80 ILE A O 1
ATOM 653 N N . ALA A 1 81 ? 3.090 -4.095 6.366 1.00 90.25 81 ALA A N 1
ATOM 654 C CA . ALA A 1 81 ? 2.257 -3.744 7.510 1.00 90.25 81 ALA A CA 1
ATOM 655 C C . ALA A 1 81 ? 0.761 -3.894 7.187 1.00 90.25 81 ALA A C 1
ATOM 657 O O . ALA A 1 81 ? 0.004 -4.412 8.001 1.00 90.25 81 ALA A O 1
ATOM 658 N N . TYR A 1 82 ? 0.336 -3.486 5.992 1.00 91.44 82 TYR A N 1
ATOM 659 C CA . TYR A 1 82 ? -1.062 -3.581 5.592 1.00 91.44 82 TYR A CA 1
ATOM 660 C C . TYR A 1 82 ? -1.526 -5.032 5.420 1.00 91.44 82 TYR A C 1
ATOM 662 O O . TYR A 1 82 ? -2.604 -5.364 5.903 1.00 91.44 82 TYR A O 1
ATOM 670 N N . ILE A 1 83 ? -0.705 -5.907 4.825 1.00 92.38 83 ILE A N 1
ATOM 671 C CA . ILE A 1 83 ? -0.998 -7.347 4.726 1.00 92.38 83 ILE A CA 1
ATOM 672 C C . ILE A 1 83 ? -1.164 -7.955 6.120 1.00 92.38 83 ILE A C 1
ATOM 674 O O . ILE A 1 83 ? -2.221 -8.506 6.406 1.00 92.38 83 ILE A O 1
ATOM 678 N N . ASN A 1 84 ? -0.187 -7.761 7.010 1.00 90.75 84 ASN A N 1
ATOM 679 C CA . ASN A 1 84 ? -0.240 -8.305 8.371 1.00 90.75 84 ASN A CA 1
ATOM 680 C C . A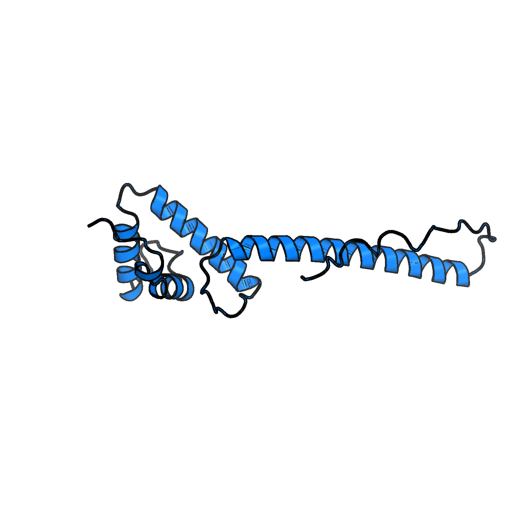SN A 1 84 ? -1.480 -7.821 9.140 1.00 90.75 84 ASN A C 1
ATOM 682 O O . ASN A 1 84 ? -2.077 -8.575 9.898 1.00 90.75 84 ASN A O 1
ATOM 686 N N . MET A 1 85 ? -1.882 -6.560 8.946 1.00 89.62 85 MET A N 1
ATOM 687 C CA . MET A 1 85 ? -3.103 -6.025 9.549 1.00 89.62 85 MET A CA 1
ATOM 688 C C . MET A 1 85 ? -4.360 -6.709 8.998 1.00 89.62 85 MET A C 1
ATOM 690 O O . MET A 1 85 ? -5.278 -7.004 9.760 1.00 89.62 85 MET A O 1
ATOM 694 N N . LEU A 1 86 ? -4.431 -6.926 7.682 1.00 90.38 86 LEU A N 1
ATOM 695 C CA . LEU A 1 86 ? -5.568 -7.602 7.056 1.00 90.38 86 LEU A CA 1
ATOM 696 C C . LEU A 1 86 ? -5.663 -9.063 7.506 1.00 90.38 86 LEU A C 1
ATOM 698 O O . LEU A 1 86 ? -6.762 -9.518 7.802 1.00 90.38 86 LEU A O 1
ATOM 702 N N . GLU A 1 87 ? -4.537 -9.769 7.614 1.00 91.62 87 GLU A N 1
ATOM 703 C CA . GLU A 1 87 ? -4.474 -11.122 8.185 1.00 91.62 87 GLU A CA 1
ATOM 704 C C . GLU A 1 87 ? -5.005 -11.131 9.625 1.00 91.62 87 GLU A C 1
ATOM 706 O O . GLU A 1 87 ? -5.923 -11.881 9.944 1.00 91.62 87 GLU A O 1
ATOM 711 N N . ASP A 1 88 ? -4.530 -10.199 10.455 1.00 88.19 88 ASP A N 1
ATOM 712 C CA . ASP A 1 88 ? -4.987 -10.013 11.834 1.00 88.19 88 ASP A CA 1
ATOM 713 C C . ASP A 1 88 ? -6.506 -9.762 11.937 1.00 88.19 88 ASP A C 1
ATOM 715 O O . ASP A 1 88 ? -7.170 -10.234 12.866 1.00 88.19 88 ASP A O 1
ATOM 719 N N . VAL A 1 89 ? -7.065 -8.990 11.006 1.00 89.50 89 VAL A N 1
ATOM 720 C CA . VAL A 1 89 ? -8.507 -8.720 10.937 1.00 89.50 89 VAL A CA 1
ATOM 721 C C . VAL A 1 89 ? -9.284 -9.970 10.520 1.00 89.50 89 VAL A C 1
ATOM 723 O O . VAL A 1 89 ? -10.361 -10.207 11.055 1.00 89.50 89 VAL A O 1
ATOM 726 N N . LEU A 1 90 ? -8.758 -10.762 9.584 1.00 90.38 90 LEU A N 1
ATOM 727 C CA . LEU A 1 90 ? -9.425 -11.958 9.062 1.00 90.38 90 LEU A CA 1
ATOM 728 C C . LEU A 1 90 ? -9.384 -13.145 10.032 1.00 90.38 90 LEU A C 1
ATOM 730 O O . LEU A 1 90 ? -10.302 -13.962 10.029 1.00 90.38 90 LEU A O 1
ATOM 734 N N . GLU A 1 91 ? -8.340 -13.258 10.853 1.00 89.69 91 GLU A N 1
ATOM 735 C CA . GLU A 1 91 ? -8.201 -14.342 11.835 1.00 89.69 91 GLU A CA 1
ATOM 736 C C . GLU A 1 91 ? -9.084 -14.158 13.077 1.00 89.69 91 GLU A C 1
ATOM 738 O O . GLU A 1 91 ? -9.350 -15.122 13.801 1.00 89.69 91 GLU A O 1
ATOM 743 N N . ARG A 1 92 ? -9.532 -12.930 13.356 1.00 84.56 92 ARG A N 1
ATOM 744 C CA . ARG A 1 92 ? -10.319 -12.621 14.553 1.00 84.56 92 ARG A CA 1
ATOM 745 C C . ARG A 1 92 ? -11.809 -12.597 14.239 1.00 84.56 92 ARG A C 1
ATOM 747 O O . ARG A 1 92 ? -12.256 -11.859 13.374 1.00 84.56 92 ARG A O 1
ATOM 754 N N . ASP A 1 93 ? -12.593 -13.306 15.047 1.00 87.19 93 ASP A N 1
ATOM 755 C CA . ASP A 1 93 ? -14.063 -13.241 15.036 1.00 87.19 93 ASP A CA 1
ATOM 756 C C . ASP A 1 93 ? -14.568 -12.026 15.842 1.00 87.19 93 ASP A C 1
ATOM 758 O O . ASP A 1 93 ? -15.340 -12.128 16.796 1.00 87.19 93 ASP A O 1
ATOM 762 N N . ILE A 1 94 ? -14.008 -10.855 15.538 1.00 86.81 94 ILE A N 1
ATOM 763 C CA . ILE A 1 94 ? -14.336 -9.571 16.160 1.00 86.81 94 ILE A CA 1
ATOM 764 C C . ILE A 1 94 ? -14.587 -8.596 15.020 1.00 86.81 94 ILE A C 1
ATOM 766 O O . ILE A 1 94 ? -13.872 -8.620 14.020 1.00 86.81 94 ILE A O 1
ATOM 770 N N . ASP A 1 95 ? -15.563 -7.705 15.189 1.00 87.12 95 ASP A N 1
ATOM 771 C CA . ASP A 1 95 ? -15.783 -6.622 14.237 1.00 87.12 95 ASP A CA 1
ATOM 772 C C . ASP A 1 95 ? -14.451 -5.893 13.912 1.00 87.12 95 ASP A C 1
ATOM 774 O O . ASP A 1 95 ? -13.761 -5.427 14.834 1.00 87.12 95 ASP A O 1
ATOM 778 N N . PRO A 1 96 ? -14.063 -5.787 12.622 1.00 86.31 96 PRO A N 1
ATOM 779 C CA . PRO A 1 96 ? -12.794 -5.193 12.213 1.00 86.31 96 PRO A CA 1
ATOM 780 C C . PRO A 1 96 ? -12.583 -3.784 12.759 1.00 86.31 96 PRO A C 1
ATOM 782 O O . PRO A 1 96 ? -11.468 -3.418 13.137 1.00 86.31 96 PRO A O 1
ATOM 785 N N . PHE A 1 97 ? -13.647 -2.982 12.833 1.00 83.81 97 PHE A N 1
ATOM 786 C CA . PHE A 1 97 ? -13.558 -1.619 13.333 1.00 83.81 97 PHE A CA 1
ATOM 787 C C . PHE A 1 97 ? -13.280 -1.600 14.842 1.00 83.81 97 PHE A C 1
ATOM 789 O O . PHE A 1 97 ? -12.391 -0.866 15.293 1.00 83.81 97 PHE A O 1
ATOM 796 N N . VAL A 1 98 ? -13.958 -2.445 15.622 1.00 84.56 98 VAL A N 1
ATOM 797 C CA . VAL A 1 98 ? -13.696 -2.624 17.062 1.00 84.56 98 VAL A CA 1
ATOM 798 C C . VAL A 1 98 ? -12.267 -3.116 17.309 1.00 84.56 98 VAL A C 1
ATOM 800 O O . VAL A 1 98 ? -11.552 -2.555 18.155 1.00 84.56 98 VAL A O 1
ATOM 803 N N . TYR A 1 99 ? -11.812 -4.115 16.549 1.00 85.56 99 TYR A N 1
ATOM 804 C CA . TYR A 1 99 ? -10.456 -4.647 16.667 1.00 85.56 99 TYR A CA 1
ATOM 805 C C . TYR A 1 99 ? -9.397 -3.578 16.355 1.00 85.56 99 TYR A C 1
ATOM 807 O O . TYR A 1 99 ? -8.515 -3.319 17.180 1.00 85.56 99 TYR A O 1
ATOM 815 N N . LEU A 1 100 ?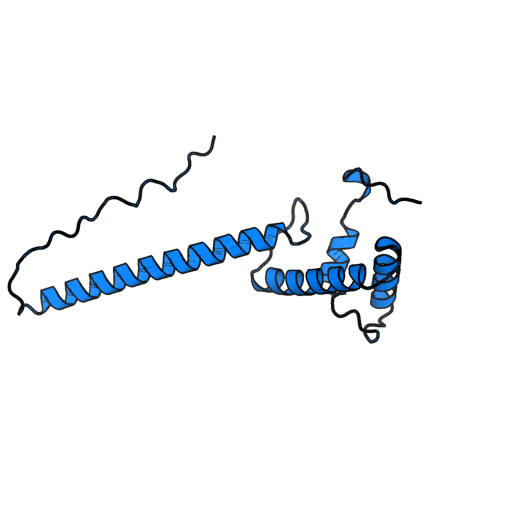 -9.505 -2.889 15.218 1.00 84.81 100 LEU A N 1
ATOM 816 C CA . LEU A 1 100 ? -8.530 -1.868 14.825 1.00 84.81 100 LEU A CA 1
ATOM 817 C C . LEU A 1 100 ? -8.527 -0.685 15.802 1.00 84.81 100 LEU A C 1
ATOM 819 O O . LEU A 1 100 ? -7.461 -0.206 16.193 1.00 84.81 100 LEU A O 1
ATOM 823 N N . LYS A 1 101 ? -9.700 -0.237 16.266 1.00 82.44 101 LYS A N 1
ATOM 824 C CA . LYS A 1 101 ? -9.815 0.867 17.232 1.00 82.44 101 LYS A CA 1
ATOM 825 C C . LYS A 1 101 ? -9.164 0.528 18.572 1.00 82.44 101 LYS A C 1
ATOM 827 O O . LYS A 1 101 ? -8.433 1.358 19.117 1.00 82.44 101 LYS A O 1
ATOM 832 N N . SER A 1 102 ? -9.415 -0.665 19.111 1.00 82.06 102 SER A N 1
ATOM 833 C CA . SER A 1 102 ? -8.803 -1.106 20.374 1.00 82.06 102 SER A CA 1
ATOM 834 C C . SER A 1 102 ? -7.283 -1.228 20.241 1.00 82.06 102 SER A C 1
ATOM 836 O O . SER A 1 102 ? -6.540 -0.669 21.049 1.00 82.06 102 SER A O 1
ATOM 838 N N . THR A 1 103 ? -6.824 -1.834 19.151 1.00 80.75 103 THR A N 1
ATOM 839 C CA . THR A 1 103 ? -5.412 -2.047 18.837 1.00 80.75 103 THR A CA 1
ATOM 840 C C . THR A 1 103 ? -4.630 -0.741 18.675 1.00 80.75 103 THR A C 1
ATOM 842 O O . THR A 1 103 ? -3.584 -0.548 19.299 1.00 80.75 103 THR A O 1
ATOM 845 N N . VAL A 1 104 ? -5.171 0.217 17.919 1.00 78.56 104 VAL A N 1
ATOM 846 C CA . VAL A 1 104 ? -4.573 1.552 17.762 1.00 78.56 104 VAL A CA 1
ATOM 847 C C . VAL A 1 104 ? -4.498 2.293 19.101 1.00 78.56 104 VAL A C 1
ATOM 849 O O . VAL A 1 104 ? -3.524 3.001 19.364 1.00 78.56 104 VAL A O 1
ATOM 852 N N . ASN A 1 105 ? -5.497 2.143 19.974 1.00 78.69 105 ASN A N 1
ATOM 853 C CA . ASN A 1 105 ? -5.476 2.756 21.304 1.00 78.69 105 ASN A CA 1
ATOM 854 C C . ASN A 1 105 ? -4.407 2.138 22.216 1.00 78.69 105 ASN A C 1
ATOM 856 O O . ASN A 1 105 ? -3.725 2.884 22.919 1.00 78.69 105 ASN A O 1
ATOM 860 N N . LEU A 1 106 ? -4.212 0.818 22.162 1.00 74.75 106 LEU A N 1
ATOM 861 C CA . LEU A 1 106 ? -3.155 0.122 22.906 1.00 74.75 106 LEU A CA 1
ATOM 862 C C . LEU A 1 106 ? -1.758 0.567 22.450 1.00 74.75 106 LEU A C 1
ATOM 864 O O . LEU A 1 106 ? -0.917 0.917 23.283 1.00 74.75 106 LEU A O 1
ATOM 868 N N . ALA A 1 107 ? -1.538 0.674 21.136 1.00 73.75 107 ALA A N 1
ATOM 869 C CA . ALA A 1 107 ? -0.280 1.178 20.581 1.00 73.75 107 ALA A CA 1
ATOM 870 C C . ALA A 1 107 ? 0.035 2.612 21.054 1.00 73.75 107 ALA A C 1
ATOM 872 O O . ALA A 1 107 ? 1.182 2.945 21.351 1.00 73.75 107 ALA A O 1
ATOM 873 N N . ARG A 1 108 ? -0.987 3.468 21.205 1.00 68.69 108 ARG A N 1
ATOM 874 C CA . ARG A 1 108 ? -0.825 4.838 21.737 1.00 68.69 108 ARG A CA 1
ATOM 875 C C . ARG A 1 108 ? -0.418 4.881 23.207 1.00 68.69 108 ARG A C 1
ATOM 877 O O . ARG A 1 108 ? 0.180 5.869 23.622 1.00 68.69 108 ARG A O 1
ATOM 884 N N . GLN A 1 109 ? -0.746 3.852 23.981 1.00 73.62 109 GLN A N 1
ATOM 885 C CA . GLN A 1 109 ? -0.401 3.752 25.401 1.00 73.62 109 GLN A CA 1
ATOM 886 C C . GLN A 1 109 ? 1.007 3.174 25.626 1.00 73.62 109 GLN A C 1
ATOM 888 O O . GLN A 1 109 ? 1.381 2.890 26.760 1.00 73.62 109 GLN A O 1
ATOM 893 N N . GLY A 1 110 ? 1.799 3.002 24.560 1.00 66.69 110 GLY A N 1
ATOM 894 C CA . GLY A 1 110 ? 3.160 2.471 24.644 1.00 66.69 110 GLY A CA 1
ATOM 895 C C . GLY A 1 110 ? 3.219 0.959 24.863 1.00 66.69 110 GLY A C 1
ATOM 896 O O . GLY A 1 110 ? 4.297 0.417 25.094 1.00 66.69 110 GLY A O 1
ATOM 897 N N . GLN A 1 111 ? 2.084 0.260 24.768 1.00 63.81 111 GLN A N 1
ATOM 898 C CA . GLN A 1 111 ? 2.013 -1.196 24.876 1.00 63.81 111 GLN A CA 1
ATOM 899 C C . GLN A 1 111 ? 2.280 -1.851 23.513 1.00 63.81 111 GLN A C 1
ATOM 901 O O . GLN A 1 111 ? 1.427 -2.526 22.944 1.00 63.81 111 GLN A O 1
ATOM 906 N N . PHE A 1 112 ? 3.488 -1.652 22.977 1.00 58.59 112 PHE A N 1
ATOM 907 C CA . PHE A 1 112 ? 3.932 -2.278 21.720 1.00 58.59 112 PHE A CA 1
ATOM 908 C C . PHE A 1 112 ? 4.206 -3.788 21.863 1.00 58.59 112 PHE A C 1
ATOM 910 O O . PHE A 1 112 ? 4.328 -4.495 20.868 1.00 58.59 112 PHE A O 1
ATOM 917 N N . ASN A 1 113 ? 4.285 -4.290 23.100 1.00 52.69 113 ASN A N 1
ATOM 918 C CA . ASN A 1 113 ? 4.733 -5.649 23.415 1.00 52.69 113 ASN A CA 1
ATOM 919 C C . ASN A 1 113 ? 3.677 -6.741 23.161 1.00 52.69 113 ASN A C 1
ATOM 921 O O . ASN A 1 113 ? 4.016 -7.918 23.204 1.00 52.69 113 ASN A O 1
ATOM 925 N N . ASN A 1 114 ? 2.425 -6.376 22.859 1.00 52.91 114 ASN A N 1
ATOM 926 C CA . ASN A 1 114 ? 1.334 -7.329 22.609 1.00 52.91 114 ASN A CA 1
ATOM 927 C C . ASN A 1 114 ? 1.119 -7.652 21.114 1.00 52.91 114 ASN A C 1
ATOM 929 O O . ASN A 1 114 ? -0.007 -7.857 20.674 1.00 52.91 114 ASN A O 1
ATOM 933 N N . GLY A 1 115 ? 2.197 -7.726 20.327 1.00 54.12 115 GLY A N 1
ATOM 934 C CA . GLY A 1 115 ? 2.194 -8.462 19.052 1.00 54.12 115 GLY A CA 1
ATOM 935 C C . GLY A 1 115 ? 1.664 -7.736 17.814 1.00 54.12 115 GLY A C 1
ATOM 936 O O . GLY A 1 115 ? 1.647 -8.322 16.739 1.00 54.12 115 GLY A O 1
ATOM 937 N N . VAL A 1 116 ? 1.293 -6.460 17.900 1.00 65.50 116 VAL A N 1
ATOM 938 C CA . VAL A 1 116 ? 0.716 -5.741 16.751 1.00 65.50 116 VAL A CA 1
ATOM 939 C C . VAL A 1 116 ? 1.815 -5.057 15.932 1.00 65.50 116 VAL A C 1
ATOM 941 O O . VAL A 1 116 ? 1.937 -3.830 15.897 1.00 65.50 116 VAL A O 1
ATOM 944 N N . MET A 1 117 ? 2.654 -5.869 15.282 1.00 68.50 117 MET A N 1
ATOM 945 C CA . MET A 1 117 ? 3.823 -5.410 14.514 1.00 68.50 117 MET A CA 1
ATOM 946 C C . MET A 1 117 ? 3.447 -4.462 13.362 1.00 68.50 117 MET A C 1
ATOM 948 O O . MET A 1 117 ? 4.237 -3.598 12.985 1.00 68.50 117 MET A O 1
ATOM 952 N N . TRP A 1 118 ? 2.231 -4.585 12.818 1.00 81.06 118 TRP A N 1
ATOM 953 C CA . TRP A 1 118 ? 1.751 -3.717 11.743 1.00 81.06 118 TRP A CA 1
ATOM 954 C C . TRP A 1 118 ? 1.414 -2.291 12.191 1.00 81.06 118 TRP A C 1
ATOM 956 O O . TRP A 1 118 ? 1.355 -1.398 11.345 1.00 81.06 118 TRP A O 1
ATOM 966 N N . SER A 1 119 ? 1.220 -2.036 13.492 1.00 72.62 119 SER A N 1
ATOM 967 C CA . SER A 1 119 ? 0.796 -0.733 14.034 1.00 72.62 119 SER A CA 1
ATOM 968 C C . SER A 1 119 ? 1.940 0.296 14.060 1.00 72.62 119 SER A C 1
ATOM 970 O O . SER A 1 119 ? 2.280 0.878 15.095 1.00 72.62 119 SER A O 1
ATOM 972 N N . THR A 1 120 ? 2.533 0.550 12.897 1.00 79.69 120 THR A N 1
ATOM 973 C CA . THR A 1 120 ? 3.502 1.625 12.689 1.00 79.69 120 THR A CA 1
ATOM 974 C C . THR A 1 120 ? 2.818 2.987 12.811 1.00 79.69 120 THR A C 1
ATOM 976 O O . THR A 1 120 ? 1.646 3.152 12.469 1.00 79.69 120 THR A O 1
ATOM 979 N N . SER A 1 121 ? 3.549 3.996 13.290 1.00 74.44 121 SER A N 1
ATOM 980 C CA . SER A 1 121 ? 3.028 5.363 13.422 1.00 74.44 121 SER A CA 1
ATOM 981 C C . SER A 1 121 ? 2.505 5.930 12.096 1.00 74.44 121 SER A C 1
ATOM 983 O O . SER A 1 121 ? 1.503 6.644 12.104 1.00 74.44 121 SER A O 1
ATOM 985 N N . ASP A 1 122 ? 3.138 5.576 10.974 1.00 78.38 122 ASP A N 1
ATOM 986 C CA . ASP A 1 122 ? 2.725 5.973 9.624 1.00 78.38 122 ASP A CA 1
ATOM 987 C C . ASP A 1 122 ? 1.401 5.309 9.206 1.00 78.38 122 ASP A C 1
ATOM 989 O O . ASP A 1 122 ? 0.454 6.011 8.844 1.00 78.38 122 ASP A O 1
ATOM 993 N N . LEU A 1 123 ? 1.270 3.982 9.347 1.00 79.25 123 LEU A N 1
ATOM 994 C CA . LEU A 1 123 ? 0.025 3.279 9.005 1.00 79.25 123 LEU A CA 1
ATOM 995 C C . LEU A 1 123 ? -1.151 3.742 9.885 1.00 79.25 123 LEU A C 1
ATOM 997 O O . LEU A 1 123 ? -2.249 3.999 9.391 1.00 79.25 123 LEU A O 1
ATOM 1001 N N . VAL A 1 124 ? -0.908 3.955 11.180 1.00 75.50 124 VAL A N 1
ATOM 1002 C CA . VAL A 1 124 ? -1.918 4.488 12.109 1.00 75.50 124 VAL A CA 1
ATOM 1003 C C . VAL A 1 124 ? -2.327 5.923 11.754 1.00 75.50 124 VAL A C 1
ATOM 1005 O O . VAL A 1 124 ? -3.506 6.275 11.862 1.00 75.50 124 VAL A O 1
ATOM 1008 N N . ALA A 1 125 ? -1.386 6.773 11.332 1.00 75.19 125 ALA A N 1
ATOM 1009 C CA . ALA A 1 125 ? -1.696 8.132 10.889 1.00 75.19 125 ALA A CA 1
ATOM 1010 C C . ALA A 1 125 ? -2.580 8.130 9.633 1.00 75.19 125 ALA A C 1
ATOM 1012 O O . ALA A 1 125 ? -3.508 8.938 9.547 1.00 75.19 125 ALA A O 1
ATOM 1013 N N . ARG A 1 126 ? -2.352 7.186 8.713 1.00 76.31 126 ARG A N 1
ATOM 1014 C CA . ARG A 1 126 ? -3.175 7.003 7.509 1.00 76.31 126 ARG A CA 1
ATOM 1015 C C . ARG A 1 126 ? -4.620 6.675 7.838 1.00 76.31 126 ARG A C 1
ATOM 1017 O O . ARG A 1 126 ? -5.509 7.347 7.325 1.00 76.31 126 ARG A O 1
ATOM 1024 N N . PHE A 1 127 ? -4.870 5.749 8.762 1.00 70.50 127 PHE A N 1
ATOM 1025 C CA . PHE A 1 127 ? -6.240 5.401 9.163 1.00 70.50 127 PHE A CA 1
ATOM 1026 C C . PHE A 1 127 ? -7.009 6.551 9.812 1.00 70.50 127 PHE A C 1
ATOM 1028 O O . PHE A 1 127 ? -8.213 6.681 9.608 1.00 70.50 127 PHE A O 1
ATOM 1035 N N . LYS A 1 128 ? -6.328 7.420 10.565 1.00 64.19 128 LYS A N 1
ATOM 1036 C CA . LYS A 1 128 ? -6.968 8.585 11.200 1.00 64.19 128 LYS A CA 1
ATOM 1037 C C . LYS A 1 128 ? -7.450 9.643 10.217 1.00 64.19 128 LYS A C 1
ATOM 1039 O O . LYS A 1 128 ? -8.337 10.421 10.549 1.00 64.19 128 LYS A O 1
ATOM 1044 N N . TRP A 1 129 ? -6.819 9.707 9.055 1.00 61.69 129 TRP A N 1
ATOM 1045 C CA . TRP A 1 129 ? -7.117 10.683 8.015 1.00 61.69 129 TRP A CA 1
ATOM 1046 C C . TRP A 1 129 ? -8.188 10.206 7.037 1.00 61.69 129 TRP A C 1
ATOM 1048 O O . TRP A 1 129 ? -8.656 10.999 6.220 1.00 61.69 129 TRP A O 1
ATOM 1058 N N . ILE A 1 130 ? -8.590 8.935 7.115 1.00 61.38 130 ILE A N 1
ATOM 1059 C CA . ILE A 1 130 ? -9.735 8.440 6.362 1.00 61.38 130 ILE A CA 1
ATOM 1060 C C . ILE A 1 130 ? -10.981 9.114 6.943 1.00 61.38 130 ILE A C 1
ATOM 1062 O O . ILE A 1 130 ? -11.437 8.800 8.041 1.00 61.38 130 ILE A O 1
ATOM 1066 N N . ASP A 1 131 ? -11.516 10.087 6.208 1.00 59.00 131 ASP A N 1
ATOM 1067 C CA . ASP A 1 131 ? -12.823 10.672 6.486 1.00 59.00 131 ASP A CA 1
ATOM 1068 C C . ASP A 1 131 ? -13.893 9.698 5.983 1.00 59.00 131 ASP A C 1
ATOM 1070 O O . ASP A 1 131 ? -14.400 9.806 4.864 1.00 59.00 131 ASP A O 1
ATOM 1074 N N . TRP A 1 132 ? -14.193 8.702 6.818 1.00 59.91 132 TRP A N 1
ATOM 1075 C CA . TRP A 1 132 ? -15.174 7.649 6.543 1.00 59.91 132 TRP A CA 1
ATOM 1076 C C . TRP A 1 132 ? -16.540 8.222 6.119 1.00 59.91 132 TRP A C 1
ATOM 1078 O O . TRP A 1 132 ? -17.194 7.670 5.235 1.00 59.91 132 TRP A O 1
ATOM 1088 N N . LYS A 1 133 ? -16.916 9.402 6.644 1.00 53.03 133 LYS A N 1
ATOM 1089 C CA . LYS A 1 133 ? -18.170 10.097 6.307 1.00 53.03 133 LYS A CA 1
ATOM 1090 C C . LYS A 1 133 ? -18.186 10.651 4.881 1.00 53.03 133 LYS A C 1
ATOM 1092 O O . LYS A 1 133 ? -19.240 10.678 4.254 1.00 53.03 133 LYS A O 1
ATOM 1097 N N . ARG A 1 134 ? -17.038 11.069 4.335 1.00 49.12 134 ARG A N 1
ATOM 1098 C CA . ARG A 1 134 ? -16.933 11.537 2.935 1.00 49.12 134 ARG A CA 1
ATOM 1099 C C . ARG A 1 134 ? -16.954 10.411 1.907 1.00 49.12 134 ARG A C 1
ATOM 1101 O O . ARG A 1 134 ? -17.186 10.687 0.734 1.00 49.12 134 ARG A O 1
ATOM 1108 N N . LEU A 1 135 ? -16.711 9.172 2.330 1.00 50.78 135 LEU A N 1
ATOM 1109 C CA . LEU A 1 135 ? -16.749 7.989 1.468 1.00 50.78 135 LEU A CA 1
ATOM 1110 C C . LEU A 1 135 ? -18.132 7.318 1.428 1.00 50.78 135 LEU A C 1
ATOM 1112 O O . LEU A 1 135 ? -18.289 6.317 0.737 1.00 50.78 135 LEU A O 1
ATOM 1116 N N . GLY A 1 136 ? -19.132 7.859 2.136 1.00 45.62 136 GLY A N 1
ATOM 1117 C CA . GLY A 1 136 ? -20.483 7.285 2.182 1.00 45.62 136 GLY A CA 1
ATOM 1118 C C . GLY A 1 136 ? -20.553 5.933 2.898 1.00 45.62 136 GLY A C 1
ATOM 1119 O O . GLY A 1 136 ? -21.526 5.206 2.729 1.00 45.62 136 GLY A O 1
ATOM 1120 N N . ILE A 1 137 ? -19.522 5.592 3.676 1.00 55.25 137 ILE A N 1
ATOM 1121 C CA . ILE A 1 137 ? -19.477 4.392 4.508 1.00 55.25 137 ILE A CA 1
ATOM 1122 C C . ILE A 1 137 ? -19.843 4.844 5.920 1.00 55.25 137 ILE A C 1
ATOM 1124 O O . ILE A 1 137 ? -19.007 5.377 6.654 1.00 55.25 137 ILE A O 1
ATOM 1128 N N . GLU A 1 138 ? -21.114 4.693 6.284 1.00 53.88 138 GLU A N 1
ATOM 1129 C CA . GLU A 1 138 ? -21.529 4.847 7.675 1.00 53.88 138 GLU A CA 1
ATOM 1130 C C . GLU A 1 138 ? -21.062 3.612 8.464 1.00 53.88 138 G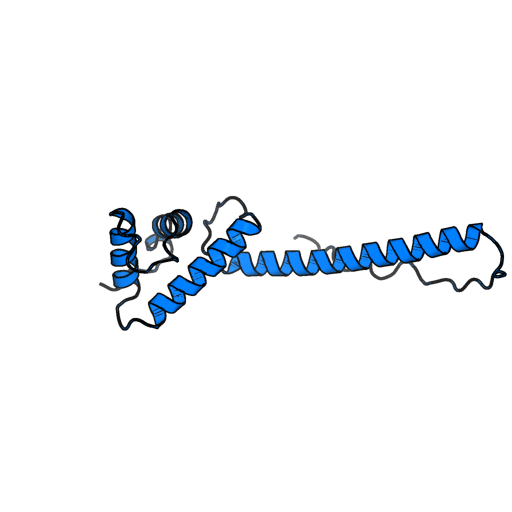LU A C 1
ATOM 1132 O O . GLU A 1 138 ? -21.282 2.488 8.005 1.00 53.88 138 GLU A O 1
ATOM 1137 N N . PRO A 1 139 ? -20.376 3.780 9.611 1.00 52.12 139 PRO A N 1
ATOM 1138 C CA . PRO A 1 139 ? -20.106 2.663 10.506 1.00 52.12 139 PRO A CA 1
ATOM 1139 C C . PRO A 1 139 ? -21.445 2.058 10.925 1.00 52.12 139 PRO A C 1
ATOM 1141 O O . PRO A 1 139 ? -22.331 2.793 11.357 1.00 52.12 139 PRO A O 1
ATOM 1144 N N . ILE A 1 140 ? -21.590 0.745 10.777 1.00 57.47 140 ILE A N 1
ATOM 1145 C CA . ILE A 1 140 ? -22.747 0.022 11.303 1.00 57.47 140 ILE A CA 1
ATOM 1146 C C . ILE A 1 140 ? -22.685 0.173 12.832 1.00 57.47 140 ILE A C 1
ATOM 1148 O O . ILE A 1 140 ? -21.658 -0.160 13.425 1.00 57.47 140 ILE A O 1
ATOM 1152 N N . GLU A 1 141 ? -23.722 0.778 13.423 1.00 43.50 141 GLU A N 1
ATOM 1153 C CA . GLU A 1 141 ? -23.866 0.954 14.881 1.00 43.50 141 GLU A CA 1
ATOM 1154 C C . GLU A 1 141 ? -23.896 -0.378 15.638 1.00 43.50 141 GLU A C 1
ATOM 1156 O O . GLU A 1 141 ? -24.512 -1.345 15.130 1.00 43.50 141 GLU A O 1
#

Radius of gyration: 25.93 Å; Cα contacts (8 Å, |Δi|>4): 49; chains: 1; bounding box: 64×29×70 Å

Secondary structure (DSSP, 8-state):
-----SSSSSSS---------TT-HHHHHHHHHHHHHHHHHHHHHHHHHHHHHHHHHHHHS---TTPPPPPHHHHHHHHHHHHHHHHHHHH-SS-HHHHHHHHHHHHHTT-TTSS-TT--HHHHHHHHH--GGGGT-PPP-

Nearest PDB structures (foldseek):
  8pkp-assembly1_A  TM=2.609E-01  e=9.243E+00  Homo sapiens

pLDDT: mean 73.3, std 18.67, range [33.47, 97.62]